Protein AF-A0A2A5XYP1-F1 (afdb_monomer)

Solvent-accessible surface area (backbone atoms only — not comparable to full-atom values): 5435 Å² total; per-residue (Å²): 127,79,87,49,67,68,57,45,57,63,47,64,76,50,78,57,69,35,38,47,67,56,50,38,55,50,36,63,74,72,63,53,60,69,61,53,46,57,34,46,69,70,50,76,53,60,55,102,87,41,74,42,67,35,73,44,49,56,74,78,35,77,82,64,66,53,77,73,63,74,67,73,71,84,78,88,79,80,78,76,82,84,84,126

Mean predicted aligned error: 9.6 Å

Foldseek 3Di:
DDDDLVLQVVQQPPDPQDFLVSSLVVCVVVVHPVVNNVLSVVDDQADPRHGDGDRGSCSSPVPNDHPVNVPPPPPDDPPPPPPD

pLDDT: mean 81.65, std 14.04, range [48.59, 94.31]

Secondary structure (DSSP, 8-state):
----HHHHHHHTTS-SSEEHHHHHHHHHHHT--HHHHHHHHTS-SEETTEE-EESSHHHH-TT---TTGGGTTSSS----TT--

Sequence (84 aa):
MIWTVELAAALDEAPFPASREELIEWAERNGLPNQVIVNLEELEEIDEGEEIIYEGIEDIWPDYIRKEDFFHNEEDEGFDYDDV

Nearest PDB structures (foldseek):
  5j8c-assembly1_A  TM=3.066E-01  e=3.156E+00  Homo sapiens

Structure (mmCIF, N/CA/C/O backbone):
data_AF-A0A2A5XYP1-F1
#
_entry.id   AF-A0A2A5XYP1-F1
#
loop_
_atom_site.group_PDB
_atom_site.id
_atom_site.type_symbol
_atom_site.label_atom_id
_atom_site.label_alt_id
_atom_site.label_comp_id
_atom_site.label_asym_id
_atom_site.label_entity_id
_atom_site.label_seq_id
_atom_site.pdbx_PDB_ins_code
_atom_site.Cartn_x
_atom_site.Cartn_y
_atom_site.Cartn_z
_atom_site.occupancy
_atom_site.B_iso_or_equiv
_atom_site.auth_seq_id
_atom_site.auth_comp_id
_atom_site.auth_asym_id
_atom_site.auth_atom_id
_atom_site.pdbx_PDB_model_num
ATOM 1 N N . MET A 1 1 ? 3.792 11.872 -1.888 1.00 77.94 1 MET A N 1
ATOM 2 C CA . MET A 1 1 ? 3.412 10.572 -2.466 1.00 77.94 1 MET A CA 1
ATOM 3 C C . MET A 1 1 ? 3.507 10.586 -3.992 1.00 77.94 1 MET A C 1
ATOM 5 O O . MET A 1 1 ? 2.989 11.509 -4.614 1.00 77.94 1 MET A O 1
ATOM 9 N N . ILE A 1 2 ? 4.199 9.609 -4.596 1.00 82.31 2 ILE A N 1
ATOM 10 C CA . ILE A 1 2 ? 4.385 9.483 -6.058 1.00 82.31 2 ILE A CA 1
ATOM 11 C C . ILE A 1 2 ? 3.953 8.084 -6.512 1.00 82.31 2 ILE A C 1
ATOM 13 O O . ILE A 1 2 ? 4.732 7.139 -6.399 1.00 82.31 2 ILE A O 1
ATOM 17 N N . TRP A 1 3 ? 2.750 7.940 -7.065 1.00 85.69 3 TRP A N 1
ATOM 18 C CA . TRP A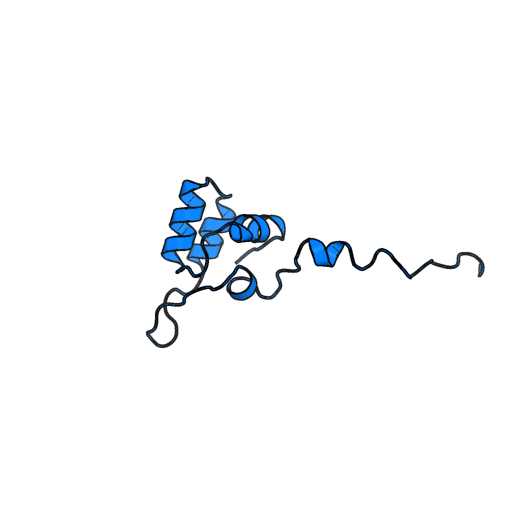 1 3 ? 2.252 6.656 -7.568 1.00 85.69 3 TRP A CA 1
ATOM 19 C C . TRP A 1 3 ? 2.315 6.539 -9.092 1.00 85.69 3 TRP A C 1
ATOM 21 O O . TRP A 1 3 ? 2.179 7.518 -9.825 1.00 85.69 3 TRP A O 1
ATOM 31 N N . THR A 1 4 ? 2.509 5.310 -9.566 1.00 86.81 4 THR A N 1
ATOM 32 C CA . THR A 1 4 ? 2.347 4.926 -10.971 1.00 86.81 4 THR A CA 1
ATOM 33 C C . THR A 1 4 ? 1.464 3.689 -11.045 1.00 86.81 4 THR A C 1
ATOM 35 O O . THR A 1 4 ? 1.359 2.938 -10.074 1.00 86.81 4 THR A O 1
ATOM 38 N N . VAL A 1 5 ? 0.860 3.442 -12.209 1.00 85.06 5 VAL A N 1
ATOM 39 C CA . VAL A 1 5 ? 0.003 2.263 -12.433 1.00 85.06 5 VAL A CA 1
ATOM 40 C C . VAL A 1 5 ? 0.753 0.959 -12.135 1.00 85.06 5 VAL A C 1
ATOM 42 O O . VAL A 1 5 ? 0.156 0.017 -11.632 1.00 85.06 5 VAL A O 1
ATOM 45 N N . GLU A 1 6 ? 2.064 0.901 -12.387 1.00 86.19 6 GLU A N 1
ATOM 46 C CA . GLU A 1 6 ? 2.893 -0.272 -12.075 1.00 86.19 6 GLU A CA 1
ATOM 47 C C . GLU A 1 6 ? 3.094 -0.472 -10.568 1.00 86.19 6 GLU A C 1
ATOM 49 O O . GLU A 1 6 ? 3.000 -1.597 -10.088 1.00 86.19 6 GLU A O 1
ATOM 54 N N . LEU A 1 7 ? 3.344 0.609 -9.817 1.00 89.88 7 LEU A N 1
ATOM 55 C CA . LEU A 1 7 ? 3.497 0.554 -8.357 1.00 89.88 7 LEU A CA 1
ATOM 56 C C . 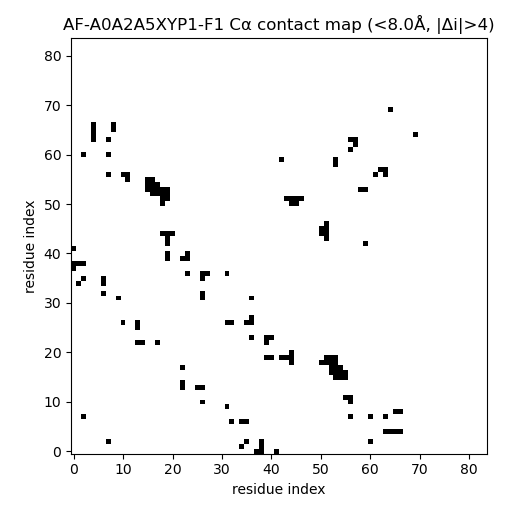LEU A 1 7 ? 2.188 0.138 -7.681 1.00 89.88 7 LEU A C 1
ATOM 58 O O . LEU A 1 7 ? 2.191 -0.664 -6.754 1.00 89.88 7 LEU A O 1
ATOM 62 N N . ALA A 1 8 ? 1.078 0.672 -8.179 1.00 87.62 8 ALA A N 1
ATOM 63 C CA . ALA A 1 8 ? -0.254 0.365 -7.694 1.00 87.62 8 ALA A CA 1
ATOM 64 C C . ALA A 1 8 ? -0.689 -1.066 -8.064 1.00 87.62 8 ALA A C 1
ATOM 66 O O . ALA A 1 8 ? -1.173 -1.795 -7.208 1.00 87.62 8 ALA A O 1
ATOM 67 N N . ALA A 1 9 ? -0.402 -1.528 -9.287 1.00 85.88 9 ALA A N 1
ATOM 68 C CA . ALA A 1 9 ? -0.645 -2.918 -9.686 1.00 85.88 9 ALA A CA 1
ATOM 69 C C . ALA A 1 9 ? 0.178 -3.930 -8.870 1.00 85.88 9 ALA A C 1
ATOM 71 O O . ALA A 1 9 ? -0.270 -5.050 -8.661 1.00 85.88 9 ALA A O 1
ATOM 72 N N . ALA A 1 10 ? 1.369 -3.552 -8.394 1.00 87.88 10 ALA A N 1
ATOM 73 C CA . ALA A 1 10 ? 2.154 -4.406 -7.502 1.00 87.88 10 ALA A CA 1
ATOM 74 C C . ALA A 1 10 ? 1.504 -4.564 -6.116 1.00 87.88 10 ALA A C 1
ATOM 76 O O . ALA A 1 10 ? 1.675 -5.600 -5.480 1.00 87.88 10 ALA A O 1
ATOM 77 N N . LEU A 1 11 ? 0.770 -3.548 -5.651 1.00 88.81 11 LEU A N 1
ATOM 78 C CA . LEU A 1 11 ? -0.003 -3.606 -4.411 1.00 88.81 11 LEU A CA 1
ATOM 79 C C . LEU A 1 1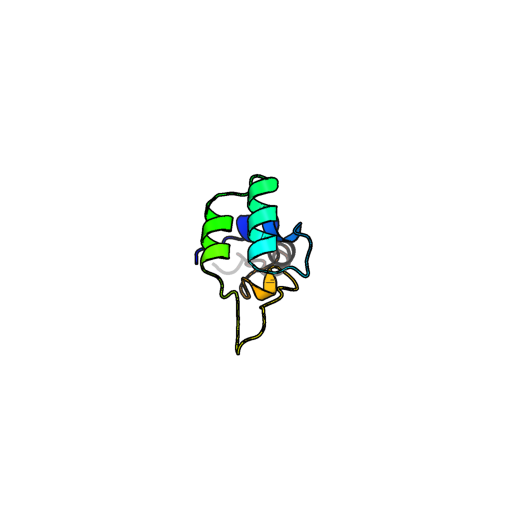1 ? -1.347 -4.308 -4.577 1.00 88.81 11 LEU A C 1
ATOM 81 O O . LEU A 1 11 ? -1.858 -4.805 -3.590 1.00 88.81 11 LEU A O 1
ATOM 85 N N . ASP A 1 12 ? -1.898 -4.405 -5.786 1.00 87.56 12 ASP A N 1
ATOM 86 C CA . ASP A 1 12 ? -3.159 -5.119 -6.052 1.00 87.56 12 ASP A CA 1
ATOM 87 C C . ASP A 1 12 ? -3.089 -6.618 -5.673 1.00 87.56 12 ASP A C 1
ATOM 89 O O . ASP A 1 12 ? -4.098 -7.248 -5.369 1.00 87.56 12 ASP A O 1
ATOM 93 N N . GLU A 1 13 ? -1.880 -7.193 -5.618 1.00 86.94 13 GLU A N 1
ATOM 94 C CA . GLU A 1 13 ? -1.627 -8.560 -5.132 1.00 86.94 13 GLU A CA 1
ATOM 95 C C . GLU A 1 13 ? -1.467 -8.662 -3.598 1.00 86.94 13 GLU A C 1
ATOM 97 O O . GLU A 1 13 ? -1.287 -9.764 -3.063 1.00 86.94 13 GLU A O 1
ATOM 102 N N . ALA A 1 14 ? -1.501 -7.536 -2.878 1.00 90.38 14 ALA A N 1
ATOM 103 C CA . ALA A 1 14 ? -1.366 -7.495 -1.427 1.00 90.38 14 ALA A CA 1
ATOM 104 C C . ALA A 1 14 ? -2.605 -8.088 -0.724 1.00 90.38 14 ALA A C 1
ATOM 106 O O . ALA A 1 14 ? -3.706 -8.105 -1.279 1.00 90.38 14 ALA A O 1
ATOM 107 N N . PRO A 1 15 ? -2.454 -8.603 0.511 1.00 90.19 15 PRO A N 1
ATOM 108 C CA . PRO A 1 15 ? -3.517 -9.302 1.222 1.00 90.19 15 PRO A CA 1
ATOM 109 C C . PRO A 1 15 ? -4.492 -8.320 1.886 1.00 90.19 15 PRO A C 1
ATOM 111 O O . PRO A 1 15 ? -4.575 -8.267 3.108 1.00 90.19 15 PRO A O 1
ATOM 114 N N . PHE A 1 16 ? -5.229 -7.551 1.087 1.00 89.50 16 PHE A N 1
ATOM 115 C CA . PHE A 1 16 ? -6.283 -6.678 1.597 1.00 89.50 16 PHE A CA 1
ATOM 116 C C . PHE A 1 16 ? -7.463 -7.477 2.197 1.00 89.50 16 PHE A C 1
ATOM 118 O O . PHE A 1 16 ? -7.748 -8.592 1.733 1.00 89.50 16 PHE A O 1
ATOM 125 N N . PRO A 1 17 ? -8.192 -6.923 3.185 1.00 93.88 17 PRO A N 1
ATOM 126 C CA . PRO A 1 17 ? -7.945 -5.644 3.860 1.00 93.88 17 PRO A CA 1
ATOM 127 C C . PRO A 1 17 ? -6.737 -5.696 4.807 1.00 93.88 17 PRO A C 1
ATOM 129 O O . PRO A 1 17 ? -6.573 -6.676 5.533 1.00 93.88 17 PRO A O 1
ATOM 132 N N . ALA A 1 18 ? -5.906 -4.650 4.797 1.00 92.44 18 ALA A N 1
ATOM 133 C CA . ALA A 1 18 ? -4.652 -4.594 5.555 1.00 92.44 18 ALA A CA 1
ATOM 134 C C . ALA A 1 18 ? -4.340 -3.174 6.051 1.00 92.44 18 ALA A C 1
ATOM 136 O O . ALA A 1 18 ? -4.715 -2.187 5.409 1.00 92.44 18 ALA A O 1
ATOM 137 N N . SER A 1 19 ? -3.638 -3.064 7.180 1.00 92.88 19 SER A N 1
ATOM 138 C CA . SER A 1 19 ? -3.165 -1.771 7.684 1.00 92.88 19 SER A CA 1
ATOM 139 C C . SER A 1 19 ? -1.908 -1.287 6.958 1.00 92.88 19 SER A C 1
ATOM 141 O O . SER A 1 19 ? -1.241 -2.033 6.234 1.00 92.88 19 SER A O 1
ATOM 143 N N . ARG A 1 20 ? -1.560 -0.009 7.152 1.00 91.62 20 ARG A N 1
ATOM 144 C CA . ARG A 1 20 ? -0.346 0.588 6.572 1.00 91.62 20 ARG A CA 1
ATOM 145 C C . ARG A 1 20 ? 0.906 -0.241 6.881 1.00 91.62 20 ARG A C 1
ATOM 147 O O . ARG A 1 20 ? 1.703 -0.491 5.979 1.00 91.62 20 ARG A O 1
ATOM 154 N N . GLU A 1 21 ? 1.076 -0.654 8.138 1.00 92.75 21 GLU A N 1
ATOM 155 C CA . GLU A 1 21 ? 2.235 -1.443 8.574 1.00 92.75 21 GLU A CA 1
ATOM 156 C C . GLU A 1 21 ? 2.263 -2.814 7.887 1.00 92.75 21 GLU A C 1
ATOM 158 O O . GLU A 1 21 ? 3.298 -3.214 7.354 1.00 92.75 21 GLU A O 1
ATOM 163 N N . GLU A 1 22 ? 1.119 -3.497 7.807 1.00 93.44 22 GLU A N 1
ATOM 164 C CA . GLU A 1 22 ? 1.016 -4.804 7.147 1.00 93.44 22 GLU A CA 1
ATOM 165 C C . GLU A 1 22 ? 1.357 -4.728 5.649 1.00 93.44 22 GLU A C 1
ATOM 167 O O . GLU A 1 22 ? 2.040 -5.607 5.111 1.00 93.44 22 GLU A O 1
ATOM 172 N N . LEU A 1 23 ? 0.931 -3.658 4.969 1.00 93.00 23 LEU A N 1
ATOM 173 C CA . LEU A 1 23 ? 1.259 -3.420 3.562 1.00 93.00 23 LEU A CA 1
ATOM 174 C C . LEU A 1 23 ? 2.753 -3.146 3.354 1.00 93.00 23 LEU A C 1
ATOM 176 O O . LEU A 1 23 ? 3.326 -3.633 2.375 1.00 93.00 23 LEU A O 1
ATOM 180 N N . ILE A 1 24 ? 3.396 -2.408 4.266 1.00 93.25 24 ILE A N 1
ATOM 181 C CA . ILE A 1 24 ? 4.844 -2.155 4.228 1.00 93.25 24 ILE A CA 1
ATOM 182 C C . ILE A 1 24 ? 5.608 -3.470 4.400 1.00 93.25 24 ILE A C 1
ATOM 184 O O . ILE A 1 24 ? 6.456 -3.794 3.566 1.00 93.25 24 ILE A O 1
ATOM 188 N N . GLU A 1 25 ? 5.266 -4.269 5.413 1.00 94.31 25 GLU A N 1
ATOM 189 C CA . GLU A 1 25 ? 5.910 -5.565 5.655 1.00 94.31 25 GLU A CA 1
ATOM 190 C C . GLU A 1 25 ? 5.744 -6.515 4.461 1.00 94.31 25 GLU A C 1
ATOM 192 O O . GLU A 1 25 ? 6.685 -7.211 4.055 1.00 94.31 25 GLU A O 1
ATOM 197 N N . TRP A 1 26 ? 4.550 -6.546 3.862 1.00 93.94 26 TRP A N 1
ATOM 198 C CA . TRP A 1 26 ? 4.299 -7.345 2.668 1.00 93.94 26 TRP A CA 1
ATOM 199 C C . TRP A 1 26 ? 5.121 -6.847 1.473 1.00 93.94 26 TRP A C 1
ATOM 201 O O . TRP A 1 26 ? 5.731 -7.665 0.775 1.00 93.94 26 TRP A O 1
ATOM 211 N N . ALA A 1 27 ? 5.196 -5.531 1.257 1.00 93.00 27 ALA A N 1
ATOM 212 C CA . ALA A 1 27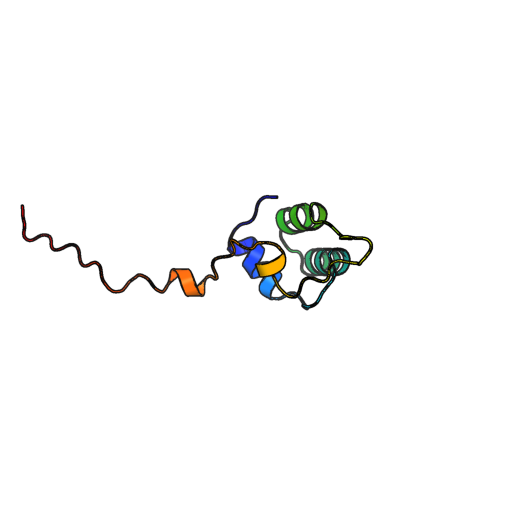 ? 5.980 -4.930 0.181 1.00 93.00 27 ALA A CA 1
ATOM 213 C C . ALA A 1 27 ? 7.479 -5.247 0.324 1.00 93.00 27 ALA A C 1
ATOM 215 O O . ALA A 1 27 ? 8.116 -5.676 -0.643 1.00 93.00 27 ALA A O 1
ATOM 216 N N . GLU A 1 28 ? 8.034 -5.127 1.531 1.00 93.50 28 GLU A N 1
ATOM 217 C CA . GLU A 1 28 ? 9.425 -5.484 1.826 1.00 93.50 28 GLU A CA 1
ATOM 218 C C . GLU A 1 28 ? 9.696 -6.974 1.596 1.00 93.50 28 GLU A C 1
ATOM 220 O O . GLU A 1 28 ? 10.695 -7.348 0.974 1.00 93.50 28 GLU A O 1
ATOM 225 N N . ARG A 1 29 ? 8.785 -7.844 2.047 1.00 93.62 29 ARG A N 1
ATOM 226 C CA . ARG A 1 29 ? 8.927 -9.299 1.915 1.00 93.62 29 ARG A CA 1
ATOM 227 C C . ARG A 1 29 ? 8.878 -9.775 0.466 1.00 93.62 29 ARG A C 1
ATOM 229 O O . ARG A 1 29 ? 9.592 -10.715 0.115 1.00 93.62 29 ARG A O 1
ATOM 236 N N . ASN A 1 30 ? 8.036 -9.158 -0.358 1.00 93.12 30 ASN A N 1
ATOM 237 C CA . ASN A 1 30 ? 7.917 -9.483 -1.780 1.00 93.12 30 ASN A CA 1
ATOM 238 C C . ASN A 1 30 ? 8.966 -8.757 -2.638 1.00 93.12 30 ASN A C 1
ATOM 240 O O . ASN A 1 30 ? 9.098 -9.052 -3.824 1.00 93.12 30 ASN A O 1
ATOM 244 N N . GLY A 1 31 ? 9.756 -7.857 -2.042 1.00 92.75 31 GLY A N 1
ATOM 245 C CA . GLY A 1 31 ? 10.800 -7.116 -2.742 1.00 92.75 31 GLY A CA 1
ATOM 246 C C . GLY A 1 31 ? 10.235 -6.089 -3.720 1.00 92.75 31 GLY A C 1
ATOM 247 O O . GLY A 1 31 ? 10.788 -5.914 -4.809 1.00 92.75 31 GLY A O 1
ATOM 248 N N . LEU A 1 32 ? 9.131 -5.431 -3.351 1.00 92.81 32 LEU A N 1
ATOM 249 C CA . LEU A 1 32 ? 8.550 -4.354 -4.144 1.00 92.81 32 LEU A CA 1
ATOM 250 C C . LEU A 1 32 ? 9.527 -3.168 -4.256 1.00 92.81 32 LEU A C 1
ATOM 252 O O . LEU A 1 32 ? 10.429 -3.003 -3.428 1.00 92.81 32 LEU A O 1
ATOM 256 N N . PRO A 1 33 ? 9.373 -2.319 -5.289 1.00 92.19 33 PRO A N 1
ATOM 257 C CA . PRO A 1 33 ? 10.207 -1.136 -5.447 1.00 92.19 33 PRO A CA 1
ATOM 258 C C . PRO A 1 33 ? 10.184 -0.260 -4.192 1.00 92.19 33 PRO A C 1
ATOM 260 O O . PRO A 1 33 ? 9.118 0.010 -3.648 1.00 92.19 33 PRO A O 1
ATOM 263 N N . ASN A 1 34 ? 11.344 0.276 -3.796 1.00 91.69 34 ASN A N 1
ATOM 264 C CA . ASN A 1 34 ? 11.463 1.157 -2.624 1.00 91.69 34 ASN A CA 1
ATOM 265 C C . ASN A 1 34 ? 10.498 2.358 -2.673 1.00 91.69 34 ASN A C 1
ATOM 267 O O . ASN A 1 34 ? 10.051 2.851 -1.647 1.00 91.69 34 ASN A O 1
ATOM 271 N N . GLN A 1 35 ? 10.128 2.807 -3.876 1.00 92.44 35 GLN A N 1
ATOM 272 C CA . GLN A 1 35 ? 9.129 3.858 -4.047 1.00 92.44 35 GLN A CA 1
ATOM 273 C C . GLN A 1 35 ? 7.753 3.481 -3.465 1.00 92.44 35 GLN A C 1
ATOM 275 O O . GLN A 1 35 ? 7.076 4.363 -2.950 1.00 92.44 35 GLN A O 1
ATOM 280 N N . VAL A 1 36 ? 7.349 2.202 -3.521 1.00 91.00 36 VAL A N 1
ATOM 281 C CA . VAL A 1 36 ? 6.104 1.710 -2.900 1.00 91.00 36 VAL A CA 1
ATOM 282 C C . VAL A 1 36 ? 6.185 1.860 -1.387 1.00 91.00 36 VAL A C 1
ATOM 284 O O . VAL A 1 36 ? 5.277 2.422 -0.793 1.00 91.00 36 VAL A O 1
ATOM 287 N N . ILE A 1 37 ? 7.291 1.414 -0.786 1.00 93.19 37 ILE A N 1
ATOM 288 C CA . ILE A 1 37 ? 7.516 1.482 0.663 1.00 93.19 37 ILE A CA 1
ATOM 289 C C . ILE A 1 37 ? 7.463 2.937 1.131 1.00 93.19 37 ILE A C 1
ATOM 291 O O . ILE A 1 37 ? 6.656 3.265 1.989 1.00 93.19 37 ILE A O 1
ATOM 295 N N . VAL A 1 38 ? 8.222 3.829 0.485 1.00 92.94 38 VAL A N 1
ATOM 296 C CA . VAL A 1 38 ? 8.233 5.266 0.814 1.00 92.94 38 VAL A CA 1
ATOM 297 C C . VAL A 1 38 ? 6.838 5.883 0.696 1.00 92.94 38 VAL A C 1
ATOM 299 O O . VAL A 1 38 ? 6.448 6.689 1.532 1.00 92.94 38 VAL A O 1
ATOM 302 N N . ASN A 1 39 ? 6.065 5.514 -0.328 1.00 91.56 39 ASN A N 1
ATOM 303 C CA . ASN A 1 39 ? 4.697 6.004 -0.465 1.00 91.56 39 ASN A CA 1
ATOM 304 C C . ASN A 1 39 ? 3.784 5.490 0.656 1.00 91.56 39 ASN A C 1
ATOM 306 O O . ASN A 1 39 ? 3.002 6.273 1.182 1.00 91.56 39 ASN A O 1
ATOM 310 N N . LEU A 1 40 ? 3.867 4.201 1.005 1.00 91.25 40 LEU A N 1
ATOM 311 C CA . LEU A 1 40 ? 3.095 3.615 2.102 1.00 91.25 40 LEU A CA 1
ATOM 312 C C . LEU A 1 40 ? 3.479 4.238 3.449 1.00 91.25 40 LEU A C 1
ATOM 314 O O . LEU A 1 40 ? 2.603 4.498 4.258 1.00 91.25 40 LEU A O 1
ATOM 318 N N . GLU A 1 41 ? 4.756 4.543 3.681 1.00 91.81 41 GLU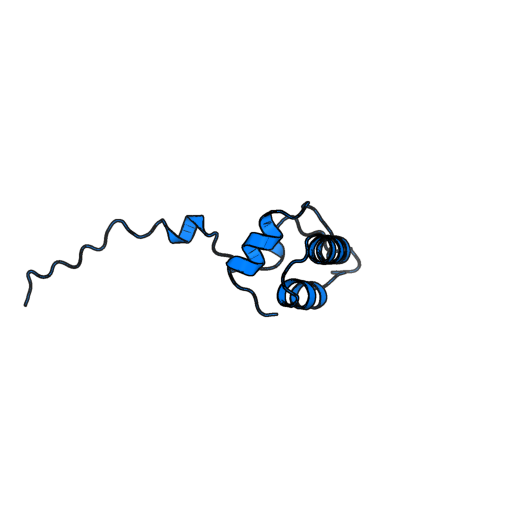 A N 1
ATOM 319 C CA . GLU A 1 41 ? 5.212 5.256 4.882 1.00 91.81 41 GLU A CA 1
ATOM 320 C C . GLU A 1 41 ? 4.658 6.690 4.967 1.00 91.81 41 GLU A C 1
ATOM 322 O O . GLU A 1 41 ? 4.448 7.203 6.067 1.00 91.81 41 GLU A O 1
ATOM 327 N N . GLU A 1 42 ? 4.399 7.338 3.825 1.00 91.19 42 GLU A N 1
ATOM 328 C CA . GLU A 1 42 ? 3.751 8.656 3.770 1.00 91.19 42 GLU A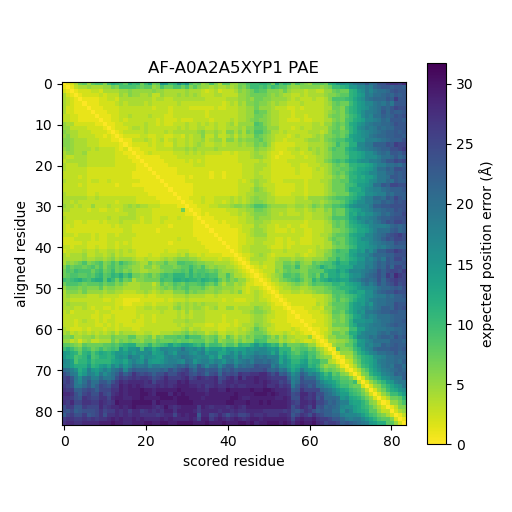 CA 1
ATOM 329 C C . GLU A 1 42 ? 2.230 8.610 4.009 1.00 91.19 42 GLU A C 1
ATOM 331 O O . GLU A 1 42 ? 1.628 9.673 4.177 1.00 91.19 42 GLU A O 1
ATOM 336 N N . LEU A 1 43 ? 1.604 7.426 4.036 1.00 89.56 43 LEU A N 1
ATOM 337 C CA . LEU A 1 43 ? 0.185 7.280 4.374 1.00 89.56 43 LEU A CA 1
ATOM 338 C C . LEU A 1 43 ? -0.084 7.530 5.856 1.00 89.56 43 LEU A C 1
ATOM 340 O O . LEU A 1 43 ? 0.763 7.292 6.720 1.00 89.56 43 LEU A O 1
ATOM 344 N N . GLU A 1 44 ? -1.312 7.935 6.162 1.00 86.69 44 GLU A N 1
ATOM 345 C CA . GLU A 1 44 ? -1.792 8.026 7.537 1.00 86.69 44 GLU A CA 1
ATOM 346 C C . GLU A 1 44 ? -2.067 6.614 8.092 1.00 86.69 44 GLU A C 1
ATOM 348 O O . GLU A 1 44 ? -2.575 5.734 7.399 1.00 86.69 44 GLU A O 1
ATOM 353 N N . GLU A 1 45 ? -1.656 6.364 9.338 1.00 83.81 45 GLU A N 1
ATOM 354 C CA . GLU A 1 45 ? -1.934 5.097 10.046 1.00 83.81 45 GLU A CA 1
ATOM 355 C C . GLU A 1 45 ? -3.236 5.159 10.827 1.00 83.81 45 GLU A C 1
ATOM 357 O O . GLU A 1 45 ? -3.900 4.148 11.018 1.00 83.81 45 GLU A O 1
ATOM 362 N N . ILE A 1 46 ? -3.560 6.351 11.327 1.00 85.00 46 ILE A N 1
ATOM 363 C CA . ILE A 1 46 ? -4.635 6.579 12.279 1.00 85.00 46 ILE A CA 1
ATOM 364 C C . ILE A 1 46 ? -5.420 7.797 11.806 1.00 85.00 46 ILE A C 1
ATOM 366 O O . ILE A 1 46 ? -4.851 8.889 11.741 1.00 85.00 46 ILE A O 1
ATOM 370 N N . ASP A 1 47 ? -6.713 7.615 11.550 1.00 82.50 47 ASP A N 1
ATOM 371 C CA . ASP A 1 47 ? -7.666 8.699 11.307 1.00 82.50 47 ASP A CA 1
ATOM 372 C C . ASP A 1 47 ? -8.686 8.744 12.446 1.00 82.50 47 ASP A C 1
ATOM 374 O O . ASP A 1 47 ? -9.155 7.715 12.922 1.00 82.50 47 ASP A O 1
ATOM 378 N N . GLU A 1 48 ? -8.960 9.935 12.972 1.00 83.06 48 GLU A N 1
ATOM 379 C CA . GLU A 1 48 ? -9.866 10.154 14.118 1.00 83.06 48 GLU A CA 1
ATOM 380 C C . GLU A 1 48 ? -9.613 9.280 15.379 1.00 83.06 48 GLU A C 1
ATOM 382 O O . GLU A 1 48 ? -10.430 9.246 16.302 1.00 83.06 48 GLU A O 1
ATOM 387 N N . GLY A 1 49 ? -8.442 8.643 15.489 1.00 82.25 49 GLY A N 1
ATOM 388 C CA . GLY A 1 49 ? -8.089 7.734 16.587 1.00 82.25 49 GLY A CA 1
ATOM 389 C C . GLY A 1 49 ? -8.353 6.250 16.306 1.00 82.25 49 GLY A C 1
ATOM 390 O O . GLY A 1 49 ? -8.156 5.437 17.211 1.00 82.25 49 GLY A O 1
ATOM 391 N N . GLU A 1 50 ? -8.758 5.900 15.086 1.00 84.81 50 GLU A N 1
ATOM 392 C CA . GLU A 1 50 ? -8.936 4.531 14.600 1.00 84.81 50 GLU A CA 1
ATOM 393 C C . GLU A 1 50 ? -7.864 4.190 13.555 1.00 84.81 50 GLU A C 1
ATOM 395 O O . GLU A 1 50 ? -7.450 5.044 12.773 1.00 84.81 50 GLU A O 1
ATOM 400 N N . GLU A 1 51 ? -7.375 2.948 13.572 1.00 84.88 51 GLU A N 1
ATOM 401 C CA . GLU A 1 51 ? -6.406 2.466 12.583 1.00 84.88 51 GLU A CA 1
ATOM 402 C C . GLU A 1 51 ? -7.059 2.411 11.199 1.00 84.88 51 GLU A C 1
ATOM 404 O O . GLU A 1 51 ? -8.146 1.849 11.036 1.00 84.88 51 GLU A O 1
ATOM 409 N N . ILE A 1 52 ? -6.393 2.996 10.204 1.00 88.31 52 ILE A N 1
ATOM 410 C CA . ILE A 1 52 ? -6.877 2.998 8.828 1.00 88.31 52 ILE A CA 1
ATOM 411 C C . ILE A 1 52 ? -6.601 1.623 8.225 1.00 88.31 52 ILE A C 1
ATOM 413 O O . ILE A 1 52 ? -5.451 1.221 8.026 1.00 88.31 52 ILE A O 1
ATOM 417 N N . ILE A 1 53 ? -7.683 0.916 7.919 1.00 91.69 53 ILE A N 1
ATOM 418 C CA . ILE A 1 53 ? -7.652 -0.338 7.178 1.00 91.69 53 ILE A CA 1
ATOM 419 C C . ILE A 1 53 ? -7.937 -0.018 5.717 1.00 91.69 53 ILE A C 1
ATOM 421 O O . ILE A 1 53 ? -8.993 0.522 5.391 1.00 91.69 53 ILE A O 1
ATOM 425 N N . TYR A 1 54 ? -6.993 -0.354 4.848 1.00 90.69 54 TYR A N 1
ATOM 426 C CA . TYR A 1 54 ? -7.154 -0.203 3.410 1.00 90.69 54 TYR A CA 1
ATOM 427 C C . TYR A 1 54 ? -7.816 -1.470 2.866 1.00 90.69 54 TYR A C 1
ATOM 429 O O . TYR A 1 54 ? -7.332 -2.572 3.124 1.00 90.69 54 TYR A O 1
ATOM 437 N N . GLU A 1 55 ? -8.906 -1.336 2.115 1.00 90.75 55 GLU A N 1
ATOM 438 C CA . GLU A 1 55 ? -9.591 -2.453 1.445 1.00 90.75 55 GLU A CA 1
ATOM 439 C C . GLU A 1 55 ? -8.978 -2.746 0.06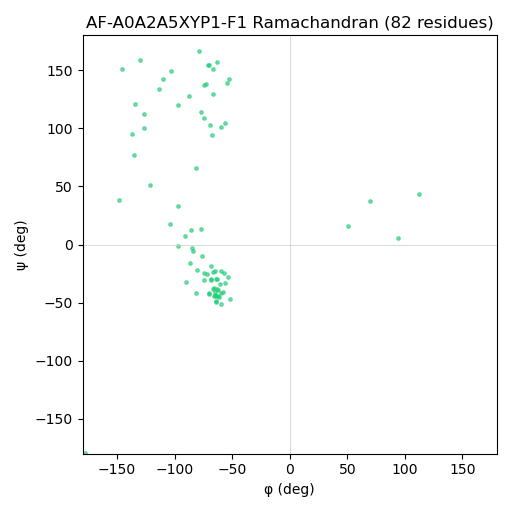5 1.00 90.75 55 GLU A C 1
ATOM 441 O O . GLU A 1 55 ? -9.201 -3.810 -0.514 1.00 90.75 55 GLU A O 1
ATOM 446 N N . GLY A 1 56 ? -8.185 -1.815 -0.468 1.00 90.50 56 GLY A N 1
ATOM 447 C CA . GLY A 1 56 ? -7.497 -1.976 -1.740 1.00 90.50 56 GLY A CA 1
ATOM 448 C C . GLY A 1 56 ? -6.615 -0.790 -2.110 1.00 90.50 56 GLY A C 1
ATOM 449 O O . GLY A 1 56 ? -6.537 0.219 -1.409 1.00 90.50 56 GLY A O 1
ATOM 450 N N . ILE A 1 57 ? -5.974 -0.892 -3.274 1.00 88.06 57 ILE A N 1
ATOM 451 C CA . ILE A 1 57 ? -5.138 0.184 -3.819 1.00 88.06 57 ILE A C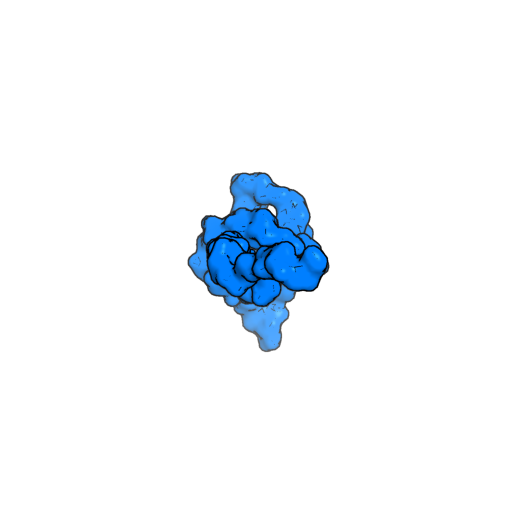A 1
ATOM 452 C C . ILE A 1 57 ? -5.937 1.452 -4.160 1.00 88.06 57 ILE A C 1
ATOM 454 O O . ILE A 1 57 ? -5.368 2.537 -4.167 1.00 88.06 57 ILE A O 1
ATOM 458 N N . GLU A 1 58 ? -7.247 1.337 -4.385 1.00 87.88 58 GLU A N 1
ATOM 459 C CA . GLU A 1 58 ? -8.136 2.481 -4.635 1.00 87.88 58 GLU A CA 1
ATOM 460 C C . GLU A 1 58 ? -8.311 3.374 -3.394 1.00 87.88 58 GLU A C 1
ATOM 462 O O . GLU A 1 58 ? -8.450 4.587 -3.540 1.00 87.88 58 GLU A O 1
ATOM 467 N N . ASP A 1 59 ? -8.212 2.810 -2.184 1.00 89.50 59 ASP A N 1
ATOM 468 C CA . ASP A 1 59 ? -8.253 3.585 -0.933 1.00 89.50 59 ASP A CA 1
ATOM 469 C C . ASP A 1 59 ? -6.938 4.343 -0.691 1.00 89.50 59 ASP A C 1
ATOM 471 O O . ASP A 1 59 ? -6.921 5.423 -0.106 1.00 89.50 59 ASP A O 1
ATOM 475 N N . ILE A 1 60 ? -5.823 3.780 -1.165 1.00 88.88 60 ILE A N 1
ATOM 476 C CA . ILE A 1 60 ? -4.478 4.365 -1.057 1.00 88.88 60 ILE A CA 1
ATOM 477 C C . ILE A 1 60 ? -4.253 5.421 -2.143 1.00 88.88 60 ILE A C 1
ATOM 479 O O . ILE A 1 60 ? -3.643 6.466 -1.904 1.00 88.88 60 ILE A O 1
ATOM 483 N N . TRP A 1 61 ? -4.703 5.131 -3.364 1.00 88.75 61 TRP A N 1
ATOM 484 C CA . TRP A 1 61 ? -4.572 6.001 -4.518 1.00 88.75 61 TRP A CA 1
ATOM 485 C C . TRP A 1 61 ? -5.882 6.033 -5.318 1.00 88.75 61 TRP A C 1
ATOM 487 O O . TRP A 1 61 ? -6.088 5.202 -6.203 1.00 88.75 61 TRP A O 1
ATOM 497 N N . PRO A 1 62 ? -6.753 7.028 -5.070 1.00 84.25 62 PRO A N 1
ATOM 498 C CA . PRO A 1 62 ? -8.063 7.107 -5.722 1.00 84.25 62 PRO A CA 1
ATOM 499 C C . PRO A 1 62 ? -7.981 7.398 -7.229 1.00 84.25 62 PRO A C 1
ATOM 501 O O . PRO A 1 62 ? -8.930 7.132 -7.960 1.00 84.25 62 PRO A O 1
ATOM 504 N N . ASP A 1 63 ? -6.846 7.914 -7.714 1.00 81.31 63 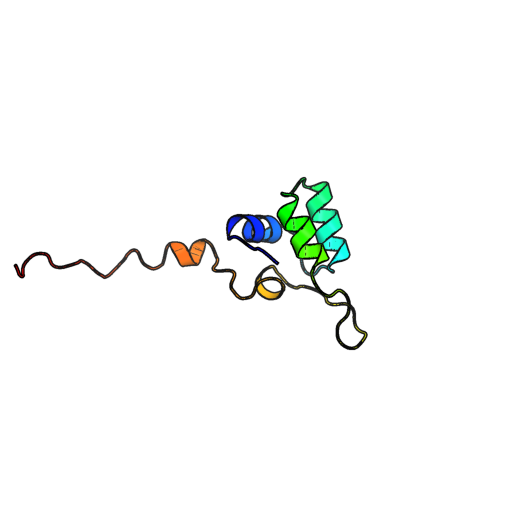ASP A N 1
ATOM 505 C CA . ASP A 1 63 ? -6.556 8.087 -9.146 1.00 81.31 63 ASP A CA 1
ATOM 506 C C . ASP A 1 63 ? -5.966 6.817 -9.792 1.00 81.31 63 ASP A C 1
ATOM 508 O O . ASP A 1 63 ? -5.439 6.871 -10.908 1.00 81.31 63 ASP A O 1
ATOM 512 N N . TYR A 1 64 ? -6.009 5.664 -9.115 1.00 81.69 64 TYR A N 1
ATOM 513 C CA . TYR A 1 64 ? -5.588 4.402 -9.710 1.00 81.69 64 TYR A CA 1
ATOM 514 C C . TYR A 1 64 ? -6.546 3.982 -10.831 1.00 81.69 64 TYR A C 1
ATOM 516 O O . TYR A 1 64 ? -7.559 3.320 -10.626 1.00 81.69 64 TYR A O 1
ATOM 524 N N . ILE A 1 65 ? -6.189 4.351 -12.057 1.00 72.81 65 ILE A N 1
ATOM 525 C CA . ILE A 1 65 ? -6.843 3.856 -13.264 1.00 72.81 65 ILE A CA 1
ATOM 526 C C . ILE A 1 65 ? -6.359 2.419 -13.466 1.00 72.81 65 ILE A C 1
ATOM 528 O O . ILE A 1 65 ? -5.185 2.193 -13.793 1.00 72.81 65 ILE A O 1
ATOM 532 N N . ARG A 1 66 ? -7.246 1.440 -13.246 1.00 65.62 66 ARG A N 1
ATOM 533 C CA . ARG A 1 66 ? -6.929 0.023 -13.456 1.00 65.62 66 ARG A CA 1
ATOM 534 C C . ARG A 1 66 ? -6.384 -0.164 -14.865 1.00 65.62 66 ARG A C 1
ATOM 536 O O . ARG A 1 66 ? -6.855 0.436 -15.828 1.00 65.62 66 ARG A O 1
ATOM 543 N N . LYS A 1 67 ? -5.398 -1.044 -15.021 1.00 58.75 67 LYS A N 1
ATOM 544 C CA . LYS A 1 67 ? -4.792 -1.313 -16.335 1.00 58.75 67 LYS A CA 1
ATOM 545 C C . LYS A 1 67 ? -5.830 -1.776 -17.376 1.00 58.75 67 LYS A C 1
ATOM 547 O O . LYS A 1 67 ? -5.621 -1.579 -18.566 1.00 58.75 67 LYS A O 1
ATOM 552 N N . GLU A 1 68 ? -6.946 -2.351 -16.923 1.00 55.41 68 GLU A N 1
ATOM 553 C CA . GLU A 1 68 ? -8.098 -2.760 -17.739 1.00 55.41 68 GLU A CA 1
ATOM 554 C C . GLU A 1 68 ? -8.937 -1.582 -18.278 1.00 55.41 68 GLU A C 1
ATOM 556 O O . GLU A 1 68 ? -9.542 -1.714 -19.342 1.00 55.41 68 GLU A O 1
ATOM 561 N N . ASP A 1 69 ? -8.921 -0.419 -17.615 1.00 57.62 69 ASP A N 1
ATOM 562 C CA . ASP A 1 69 ? -9.529 0.830 -18.110 1.00 57.62 69 ASP A CA 1
ATOM 563 C C . ASP A 1 69 ? -8.699 1.462 -19.237 1.00 57.62 69 ASP A C 1
ATOM 565 O O . ASP A 1 69 ? -9.226 2.159 -20.101 1.00 57.62 69 ASP A O 1
ATOM 569 N N . PHE A 1 70 ? -7.394 1.169 -19.294 1.00 54.47 70 PHE A N 1
ATOM 570 C CA . PHE A 1 70 ? -6.511 1.663 -20.357 1.00 54.47 70 PHE A CA 1
ATOM 571 C C . PHE A 1 70 ? -6.848 1.071 -21.737 1.00 54.47 70 PHE A C 1
ATOM 573 O O . PHE A 1 70 ? -6.529 1.675 -22.758 1.00 54.47 70 PHE A O 1
ATOM 580 N N . PHE A 1 71 ? -7.491 -0.102 -21.777 1.00 54.59 71 PHE A N 1
ATOM 581 C CA . PHE A 1 71 ? -7.858 -0.796 -23.018 1.00 54.59 71 PHE A CA 1
ATOM 582 C C . PHE A 1 71 ? -9.308 -0.544 -23.467 1.00 54.59 71 PHE A C 1
ATOM 584 O O . PHE A 1 71 ? -9.696 -1.025 -24.528 1.00 54.59 71 PHE A O 1
ATOM 591 N N . HIS A 1 72 ? -10.102 0.230 -22.719 1.00 51.75 72 HIS A N 1
ATOM 592 C CA . HIS A 1 72 ? -11.495 0.550 -23.065 1.00 51.75 72 HIS A CA 1
ATOM 593 C C . HIS A 1 72 ? -11.667 1.907 -23.768 1.00 51.75 72 HIS A C 1
ATOM 595 O O . HIS A 1 72 ? -12.694 2.564 -23.616 1.00 51.75 72 HIS A O 1
ATOM 601 N N . ASN A 1 73 ? -10.687 2.324 -24.580 1.00 48.59 73 ASN A N 1
ATOM 602 C CA . ASN A 1 73 ? -10.898 3.408 -25.546 1.00 48.59 73 ASN A CA 1
ATOM 603 C C . ASN A 1 73 ? -10.057 3.272 -26.834 1.00 48.59 73 ASN A C 1
ATOM 605 O O . ASN A 1 73 ? -9.540 4.259 -27.350 1.00 48.59 73 ASN A O 1
ATOM 609 N N . GLU A 1 74 ? -9.891 2.047 -27.350 1.00 51.78 74 GLU A N 1
ATOM 610 C CA . GLU A 1 74 ? -9.401 1.811 -28.726 1.00 51.78 74 GLU A CA 1
ATOM 611 C C . GLU A 1 74 ? -10.520 1.402 -29.704 1.00 51.78 74 GLU A C 1
ATOM 613 O O . GLU A 1 74 ? -10.248 0.917 -30.800 1.00 51.78 74 GLU A O 1
ATOM 618 N N . GLU A 1 75 ? -11.787 1.639 -29.366 1.00 55.19 75 GLU A N 1
ATOM 619 C CA . GLU A 1 75 ? -12.874 1.586 -30.344 1.00 55.19 75 GLU A CA 1
ATOM 620 C C . GLU A 1 75 ? -13.659 2.902 -30.287 1.00 55.19 75 GLU A C 1
ATOM 622 O O . GLU A 1 75 ? -14.337 3.173 -29.303 1.00 55.19 75 GLU A O 1
ATOM 627 N N . ASP A 1 76 ? -13.566 3.680 -31.375 1.00 54.91 76 ASP A N 1
ATOM 628 C CA . ASP A 1 76 ? -14.520 4.722 -31.805 1.00 54.91 76 ASP A CA 1
ATOM 629 C C . ASP A 1 76 ? -14.105 6.209 -31.767 1.00 54.91 76 ASP A C 1
ATOM 631 O O . ASP A 1 76 ? -14.920 7.073 -31.486 1.00 54.91 76 ASP A O 1
ATOM 635 N N . GLU A 1 77 ? -12.891 6.558 -32.203 1.00 55.31 77 GLU A N 1
ATOM 636 C CA . GLU A 1 77 ? -12.718 7.783 -33.011 1.00 55.31 77 GLU A CA 1
ATOM 637 C C . GLU A 1 77 ? -11.804 7.471 -34.199 1.00 55.31 77 GLU A C 1
ATOM 639 O O . GLU A 1 77 ? -10.610 7.778 -34.233 1.00 55.31 77 GLU A O 1
ATOM 644 N N . GLY A 1 78 ? -12.381 6.808 -35.204 1.00 53.72 78 GLY A N 1
ATOM 645 C CA . GLY A 1 78 ? -11.805 6.829 -36.539 1.00 53.72 78 GLY A CA 1
ATOM 646 C C . GLY A 1 78 ? -11.749 8.281 -37.004 1.00 53.72 78 GLY A C 1
ATOM 647 O O . GLY A 1 78 ? -12.769 8.834 -37.404 1.00 53.72 78 GLY A O 1
ATOM 648 N N . PHE A 1 79 ? -10.573 8.905 -36.921 1.00 56.50 79 PHE A N 1
ATOM 649 C CA . PHE A 1 79 ? -10.304 10.162 -37.611 1.00 56.50 79 PHE A CA 1
ATOM 650 C C . PHE A 1 79 ? -10.583 9.934 -39.099 1.00 56.50 79 PHE A C 1
ATOM 652 O O . PHE A 1 79 ? -9.816 9.257 -39.787 1.00 56.50 79 PHE A O 1
ATOM 659 N N . ASP A 1 80 ? -11.712 10.453 -39.579 1.00 59.75 80 ASP A N 1
ATOM 660 C CA . ASP A 1 80 ? -12.040 10.465 -40.996 1.00 59.75 80 ASP A CA 1
ATOM 661 C C . ASP A 1 80 ? -11.087 11.445 -41.691 1.00 59.75 80 ASP A C 1
ATOM 663 O O . ASP A 1 80 ? -11.196 12.663 -41.557 1.00 59.75 80 ASP A O 1
ATOM 667 N N . TYR A 1 81 ? -10.080 10.900 -42.373 1.00 62.53 81 TYR A N 1
ATOM 668 C CA . TYR A 1 81 ? -9.087 11.664 -43.132 1.00 62.53 81 TYR A CA 1
ATOM 669 C C . TYR A 1 81 ? -9.632 12.165 -44.487 1.00 62.53 81 TYR A C 1
ATOM 671 O O . TYR A 1 81 ? -8.834 12.569 -45.331 1.00 62.53 81 TYR A O 1
ATOM 679 N N . ASP A 1 82 ? -10.949 12.128 -44.727 1.00 64.44 82 ASP A N 1
ATOM 680 C CA . ASP A 1 82 ? -11.553 12.467 -46.028 1.00 64.44 82 ASP A CA 1
ATOM 681 C C . ASP A 1 82 ? -11.943 13.954 -46.195 1.00 64.44 82 ASP A C 1
ATOM 683 O O . ASP A 1 82 ? -12.532 14.315 -47.211 1.00 64.44 82 ASP A O 1
ATOM 687 N N . ASP A 1 83 ? -11.589 14.843 -45.253 1.00 65.38 83 ASP A N 1
ATOM 688 C CA . ASP A 1 83 ? -11.949 16.278 -45.314 1.00 65.38 83 ASP A CA 1
ATOM 689 C C . ASP A 1 83 ? -10.736 17.243 -45.300 1.00 65.38 83 ASP A C 1
ATOM 691 O O . ASP A 1 83 ? -10.677 18.190 -44.510 1.00 65.38 83 ASP A O 1
ATOM 695 N N . VAL A 1 84 ? -9.745 17.009 -46.182 1.00 56.31 84 VAL A N 1
ATOM 696 C CA . VAL A 1 84 ? -8.669 17.978 -46.537 1.00 56.31 84 VAL A CA 1
ATOM 697 C C . VAL A 1 84 ? -8.287 17.969 -48.014 1.00 56.31 84 VAL A C 1
ATOM 699 O O . VAL A 1 84 ? -7.919 16.897 -48.543 1.00 56.31 84 VAL A O 1
#

Radius of gyration: 17.63 Å; Cα contacts (8 Å, |Δi|>4): 79; chains: 1; bounding box: 26×28×63 Å